Protein AF-A0A7X0NFR5-F1 (afdb_monomer_lite)

InterPro domains:
  IPR003369 Sec-independent protein translocase protein TatA/B/E [PF02416] (3-43)
  IPR006312 Sec-independent protein translocase protein TatA/E [MF_00236] (1-68)
  IPR006312 Sec-independent protein translocase protein TatA/E [TIGR01411] (3-46)

pLDDT: mean 75.39, std 19.13, range [46.5, 96.31]

Radius of gyration: 23.12 Å; chains: 1; bounding box: 79×42×38 Å

Sequence (72 aa):
MGGIGIWQLIIVAVIIILLFGTKKLRNLGSDLGSAVKGFKNSIGDDGEKKAIDEKKSVEEKVASTTEDKDKV

Foldseek 3Di:
DDDDDPVNVVVVVVVVCVVCPPVNCVVVCVVVVVVVVVVVCVVCVVPDDDDDPDDDDDDPDPPDPDDDDDDD

Structure (mmCIF, N/CA/C/O backbone):
data_AF-A0A7X0NFR5-F1
#
_entry.id   AF-A0A7X0NFR5-F1
#
loop_
_atom_site.group_PDB
_atom_site.id
_atom_site.type_symbol
_atom_site.label_atom_id
_atom_site.label_alt_id
_atom_site.label_comp_id
_atom_site.label_asym_id
_atom_site.label_entity_id
_atom_site.label_seq_id
_atom_site.pdbx_PDB_ins_code
_atom_site.Cartn_x
_atom_site.Cartn_y
_atom_site.Cartn_z
_atom_site.occupancy
_atom_site.B_iso_or_equiv
_atom_site.auth_seq_id
_atom_site.auth_comp_id
_atom_site.auth_asym_id
_atom_site.auth_atom_id
_atom_site.pdbx_PDB_model_num
ATOM 1 N N . MET A 1 1 ? 25.644 -9.890 4.371 1.00 58.25 1 MET A N 1
ATOM 2 C CA . MET A 1 1 ? 24.335 -10.401 3.911 1.00 58.25 1 MET A CA 1
ATOM 3 C C . MET A 1 1 ? 23.390 -9.207 3.848 1.00 58.25 1 MET A C 1
ATOM 5 O O . MET A 1 1 ? 22.918 -8.768 4.886 1.00 58.25 1 MET A O 1
ATOM 9 N N . GLY A 1 2 ? 23.282 -8.568 2.678 1.00 69.25 2 GLY A N 1
ATOM 10 C CA . GLY A 1 2 ? 22.607 -7.275 2.511 1.00 69.25 2 GLY A CA 1
ATOM 11 C C . GLY A 1 2 ? 21.097 -7.386 2.702 1.00 69.25 2 GLY A C 1
ATOM 12 O O . GLY A 1 2 ? 20.450 -8.179 2.025 1.00 69.25 2 GLY A O 1
ATOM 13 N N . GLY A 1 3 ? 20.554 -6.611 3.640 1.00 80.50 3 GLY A N 1
ATOM 14 C CA . GLY A 1 3 ? 19.116 -6.514 3.864 1.00 80.50 3 GLY A CA 1
ATOM 15 C C . GLY A 1 3 ? 18.411 -5.776 2.727 1.00 80.50 3 GLY A C 1
ATOM 16 O O . GLY A 1 3 ? 19.008 -4.966 2.017 1.00 80.50 3 GLY A O 1
ATOM 17 N N . ILE A 1 4 ? 17.119 -6.052 2.573 1.00 84.56 4 ILE A N 1
ATOM 18 C CA . ILE A 1 4 ? 16.235 -5.292 1.690 1.00 84.56 4 ILE A CA 1
ATOM 19 C C . ILE A 1 4 ? 16.114 -3.884 2.277 1.00 84.56 4 ILE A C 1
ATOM 21 O O . ILE A 1 4 ? 15.512 -3.690 3.331 1.00 84.56 4 ILE A O 1
ATOM 25 N N . GLY A 1 5 ? 16.741 -2.908 1.626 1.00 90.44 5 GLY A N 1
ATOM 26 C CA . GLY A 1 5 ? 16.665 -1.510 2.026 1.00 90.44 5 GLY A CA 1
ATOM 27 C C . GLY A 1 5 ? 15.384 -0.837 1.533 1.00 90.44 5 GLY A C 1
ATOM 28 O O . GLY A 1 5 ? 14.718 -1.296 0.600 1.00 90.44 5 GLY A O 1
ATOM 29 N N . ILE A 1 6 ? 15.064 0.305 2.146 1.00 92.19 6 ILE A N 1
ATOM 30 C CA . ILE A 1 6 ? 13.931 1.159 1.752 1.00 92.19 6 ILE A CA 1
ATOM 31 C C . ILE A 1 6 ? 13.986 1.501 0.251 1.00 92.19 6 ILE A C 1
ATOM 33 O O . ILE A 1 6 ? 12.955 1.509 -0.420 1.00 92.19 6 ILE A O 1
ATOM 37 N N . TRP A 1 7 ? 15.187 1.722 -0.296 1.00 92.06 7 TRP A N 1
ATOM 38 C CA . TRP A 1 7 ? 15.386 2.067 -1.707 1.00 92.06 7 TRP A CA 1
ATOM 39 C C . TRP A 1 7 ? 14.934 0.963 -2.669 1.00 92.06 7 TRP A C 1
ATOM 41 O O . TRP A 1 7 ? 14.331 1.251 -3.702 1.00 92.06 7 TRP A O 1
ATOM 51 N N . GLN A 1 8 ? 15.163 -0.302 -2.313 1.00 92.00 8 GLN A N 1
ATOM 52 C CA . GLN A 1 8 ? 14.719 -1.448 -3.101 1.00 92.00 8 GLN A CA 1
ATOM 53 C C . GLN A 1 8 ? 13.195 -1.600 -3.044 1.00 92.00 8 GLN A C 1
ATOM 55 O O . GLN A 1 8 ? 12.575 -1.890 -4.063 1.00 92.00 8 GLN A O 1
ATOM 60 N N . LEU A 1 9 ? 12.565 -1.349 -1.891 1.00 93.69 9 LEU A N 1
ATOM 61 C CA . LEU A 1 9 ? 11.104 -1.420 -1.777 1.00 93.69 9 LEU A CA 1
ATOM 62 C C . LEU A 1 9 ? 10.400 -0.376 -2.651 1.00 93.69 9 LEU A C 1
ATOM 64 O O . LEU A 1 9 ? 9.400 -0.704 -3.286 1.00 93.69 9 LEU A O 1
ATOM 68 N N . ILE A 1 10 ? 10.935 0.848 -2.748 1.00 94.81 10 ILE A N 1
ATOM 69 C CA . ILE A 1 10 ? 10.374 1.877 -3.638 1.00 94.81 10 ILE A CA 1
ATOM 70 C C . ILE A 1 10 ? 10.476 1.447 -5.104 1.00 94.81 10 ILE A C 1
ATOM 72 O O . ILE A 1 10 ? 9.490 1.560 -5.830 1.00 94.81 10 ILE A O 1
ATOM 76 N N . ILE A 1 11 ? 11.625 0.909 -5.537 1.00 94.88 11 ILE A N 1
ATOM 77 C CA . ILE A 1 11 ? 11.792 0.457 -6.928 1.00 94.88 11 ILE A CA 1
ATOM 78 C C . ILE A 1 11 ? 10.772 -0.637 -7.278 1.00 94.88 11 ILE A C 1
ATOM 80 O O . ILE A 1 11 ? 10.137 -0.584 -8.330 1.00 94.88 11 ILE A O 1
ATOM 84 N N . VAL A 1 12 ? 10.552 -1.591 -6.367 1.00 94.94 12 VAL A N 1
ATOM 85 C CA . VAL A 1 12 ? 9.577 -2.674 -6.552 1.00 94.94 12 VAL A CA 1
ATOM 86 C C . VAL A 1 12 ? 8.150 -2.124 -6.564 1.00 94.94 12 VAL A C 1
ATOM 88 O O . VAL A 1 12 ? 7.355 -2.503 -7.423 1.00 94.94 12 VAL A O 1
ATOM 91 N N . ALA A 1 13 ? 7.824 -1.192 -5.664 1.00 94.69 13 ALA A N 1
ATOM 92 C CA . ALA A 1 13 ? 6.508 -0.564 -5.613 1.00 94.69 13 ALA A CA 1
ATOM 93 C C . ALA A 1 13 ? 6.169 0.172 -6.920 1.00 94.69 13 ALA A C 1
ATOM 95 O O . ALA A 1 13 ? 5.053 0.039 -7.422 1.00 94.69 13 ALA A O 1
ATOM 96 N N . VAL A 1 14 ? 7.133 0.889 -7.510 1.00 96.06 14 VAL A N 1
ATOM 97 C CA . VAL A 1 14 ? 6.952 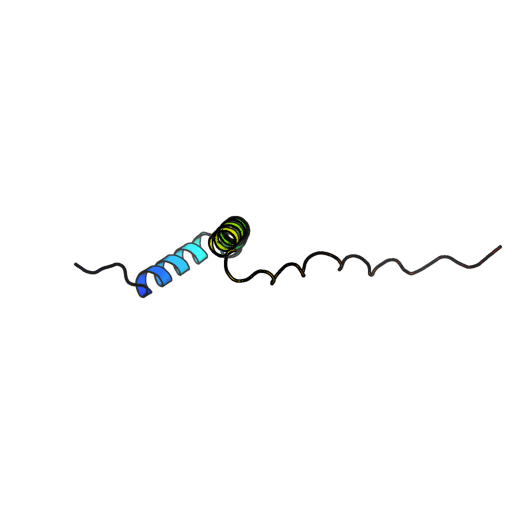1.564 -8.805 1.00 96.06 14 VAL A CA 1
ATOM 98 C C . VAL A 1 14 ? 6.640 0.554 -9.910 1.00 96.06 14 VAL A C 1
ATOM 100 O O . VAL A 1 14 ? 5.700 0.768 -10.675 1.00 96.06 14 VAL A O 1
ATOM 103 N N . ILE A 1 15 ? 7.359 -0.571 -9.968 1.00 96.31 15 ILE A N 1
ATOM 104 C CA . ILE A 1 15 ? 7.101 -1.626 -10.961 1.00 96.31 15 ILE A CA 1
ATOM 105 C C . ILE A 1 15 ? 5.684 -2.190 -10.797 1.00 96.31 15 ILE A C 1
ATOM 107 O O . ILE A 1 15 ? 4.953 -2.303 -11.778 1.00 96.31 15 ILE A O 1
ATOM 111 N N . ILE A 1 16 ? 5.254 -2.486 -9.567 1.00 95.56 16 ILE A N 1
ATOM 112 C CA . ILE A 1 16 ? 3.894 -2.978 -9.297 1.00 95.56 16 ILE A CA 1
ATOM 113 C C . ILE A 1 16 ? 2.845 -1.951 -9.746 1.00 95.56 16 ILE A C 1
ATOM 115 O O . ILE A 1 16 ? 1.872 -2.313 -10.408 1.00 95.56 16 ILE A O 1
ATOM 119 N N . ILE A 1 17 ? 3.045 -0.665 -9.447 1.00 94.56 17 ILE A N 1
ATOM 120 C CA . ILE A 1 17 ? 2.135 0.404 -9.878 1.00 94.56 17 ILE A CA 1
ATOM 121 C C . ILE A 1 17 ? 2.049 0.482 -11.406 1.00 94.56 17 ILE A C 1
ATOM 123 O O . ILE A 1 17 ? 0.956 0.686 -11.931 1.00 94.56 17 ILE A O 1
ATOM 127 N N . LEU A 1 18 ? 3.161 0.308 -12.124 1.00 95.50 18 LEU A N 1
ATOM 128 C CA . LEU A 1 18 ? 3.176 0.323 -13.588 1.00 95.50 18 LEU A CA 1
ATOM 129 C C . LEU A 1 18 ? 2.475 -0.902 -14.194 1.00 95.50 18 LEU A C 1
ATOM 131 O O . LEU A 1 18 ? 1.737 -0.751 -15.163 1.00 95.50 18 LEU A O 1
ATOM 135 N N . LEU A 1 19 ? 2.650 -2.093 -13.610 1.00 95.88 19 LEU A N 1
ATOM 136 C CA . LEU A 1 19 ? 2.025 -3.331 -14.096 1.00 95.88 19 LEU A CA 1
ATOM 137 C C . LEU A 1 19 ? 0.510 -3.356 -13.872 1.00 95.88 19 LEU A C 1
ATOM 139 O O . LEU A 1 19 ? -0.256 -3.721 -14.760 1.00 95.88 19 LEU A O 1
ATOM 143 N N . PHE A 1 20 ? 0.069 -2.981 -12.672 1.00 93.62 20 PHE A N 1
ATOM 144 C CA . PHE A 1 20 ? -1.344 -3.036 -12.294 1.00 93.62 20 PHE A CA 1
ATOM 145 C C . PHE A 1 20 ? -2.098 -1.736 -12.608 1.00 93.62 20 PHE A C 1
ATOM 147 O O . PHE A 1 20 ? -3.332 -1.731 -12.668 1.00 93.62 20 PHE A O 1
ATOM 154 N N . GLY A 1 21 ? -1.372 -0.638 -12.815 1.00 91.81 21 GLY A N 1
ATOM 155 C CA . GLY A 1 21 ? -1.912 0.707 -12.955 1.00 91.81 21 GLY A CA 1
ATOM 156 C C . GLY A 1 21 ? -2.368 1.309 -11.620 1.00 91.81 21 GLY A C 1
ATOM 157 O O . GLY A 1 21 ? -2.843 0.626 -10.707 1.00 91.81 21 GLY A O 1
ATOM 158 N N . THR A 1 22 ? -2.319 2.639 -11.520 1.00 91.50 22 THR A N 1
ATOM 159 C CA . THR A 1 22 ? -2.749 3.381 -10.318 1.00 91.50 22 THR A CA 1
ATOM 160 C C . THR A 1 22 ? -4.240 3.221 -10.018 1.00 91.50 22 THR A C 1
ATOM 162 O O . THR A 1 22 ? -4.643 3.277 -8.860 1.00 91.50 22 THR A O 1
ATOM 165 N N . LYS A 1 23 ? -5.079 2.977 -11.035 1.00 91.88 23 LYS A N 1
ATOM 166 C CA . LYS A 1 23 ? -6.539 2.855 -10.878 1.00 91.88 23 LYS A CA 1
ATOM 167 C C . LYS A 1 23 ? -6.944 1.599 -10.099 1.00 91.88 23 LYS A C 1
ATOM 169 O O . LYS A 1 23 ? -7.785 1.692 -9.208 1.00 91.88 23 LYS A O 1
ATOM 174 N N . LYS A 1 24 ? -6.332 0.442 -10.390 1.00 91.56 24 LYS A N 1
ATOM 175 C CA . LYS A 1 24 ? -6.589 -0.802 -9.640 1.00 91.56 24 LYS A CA 1
ATOM 176 C C . LYS A 1 24 ? -6.017 -0.718 -8.227 1.00 91.56 24 LYS A C 1
ATOM 178 O O . LYS A 1 24 ? -6.729 -1.044 -7.283 1.00 91.56 24 LYS A O 1
ATOM 183 N N . LEU A 1 25 ? -4.790 -0.210 -8.076 1.00 93.31 25 LEU A N 1
ATOM 184 C CA . LEU A 1 25 ? -4.179 -0.016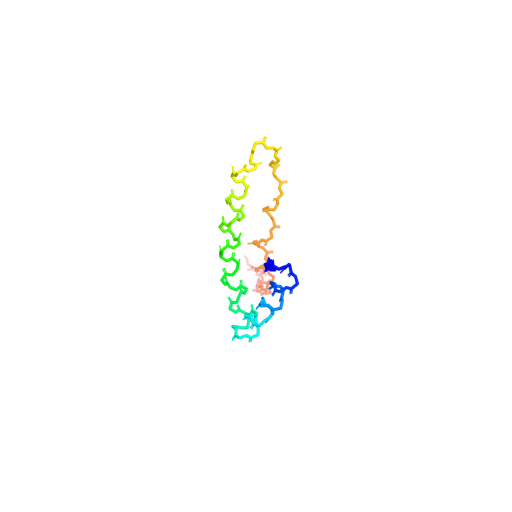 -6.758 1.00 93.31 25 LEU A CA 1
ATOM 185 C C . LEU A 1 25 ? -4.967 0.961 -5.883 1.00 93.31 25 LEU A C 1
ATOM 187 O O . LEU A 1 25 ? -5.091 0.720 -4.690 1.00 93.31 25 LEU A O 1
ATOM 191 N N . ARG A 1 26 ? -5.537 2.032 -6.450 1.00 91.62 26 ARG A N 1
ATOM 192 C CA . ARG A 1 26 ? -6.352 2.987 -5.688 1.00 91.62 26 ARG A CA 1
ATOM 193 C C . ARG A 1 26 ? -7.673 2.383 -5.230 1.00 91.62 26 ARG A C 1
ATOM 195 O O . ARG A 1 26 ? -8.061 2.619 -4.094 1.00 91.62 26 ARG A O 1
ATOM 202 N N . ASN A 1 27 ? -8.347 1.611 -6.083 1.00 91.19 27 ASN A N 1
ATOM 203 C CA . ASN A 1 27 ? -9.597 0.955 -5.700 1.00 91.19 27 ASN A CA 1
ATOM 204 C C . ASN A 1 27 ? -9.355 -0.071 -4.580 1.00 91.19 27 ASN A C 1
ATOM 206 O O . ASN A 1 27 ? -9.972 0.037 -3.529 1.00 91.19 27 ASN A O 1
ATOM 210 N N . LEU A 1 28 ? -8.386 -0.981 -4.747 1.00 93.25 28 LEU A N 1
ATOM 211 C CA . LEU A 1 28 ? -8.047 -1.962 -3.704 1.00 93.25 28 LEU A CA 1
ATOM 212 C C . LEU A 1 28 ? -7.463 -1.297 -2.446 1.00 93.25 28 LEU A C 1
ATOM 214 O O . LEU A 1 28 ? -7.760 -1.701 -1.325 1.00 93.25 28 LE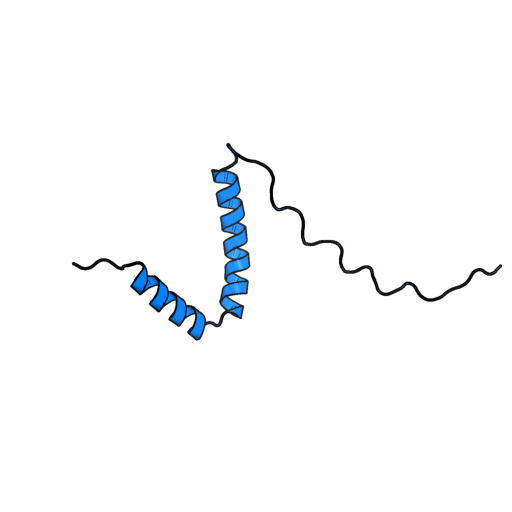U A O 1
ATOM 218 N N . GLY A 1 29 ? -6.634 -0.269 -2.620 1.00 92.50 29 GLY A N 1
ATOM 219 C CA . GLY A 1 29 ? -6.013 0.469 -1.525 1.00 92.50 29 GLY A CA 1
ATOM 220 C C . GLY A 1 29 ? -6.998 1.323 -0.730 1.00 92.50 29 GLY A C 1
ATOM 221 O O . GLY A 1 29 ? -6.784 1.518 0.459 1.00 92.50 29 GLY A O 1
ATOM 222 N N . SER A 1 30 ? -8.085 1.803 -1.340 1.00 92.31 30 SER A N 1
ATOM 223 C CA . SER A 1 30 ? -9.154 2.516 -0.631 1.00 92.31 30 SER A CA 1
ATOM 224 C C . SER A 1 30 ? -9.897 1.585 0.327 1.00 92.31 30 SER A C 1
ATOM 226 O O . SER A 1 30 ? -10.136 1.954 1.478 1.00 92.31 30 SER A O 1
ATOM 228 N N . ASP A 1 31 ? -10.205 0.365 -0.116 1.00 92.44 31 ASP A N 1
ATOM 229 C CA . ASP A 1 31 ? -10.928 -0.622 0.692 1.00 92.44 31 ASP A CA 1
ATOM 230 C C . ASP A 1 31 ? -10.042 -1.155 1.827 1.00 92.44 31 ASP A C 1
ATOM 232 O O . ASP A 1 31 ? -10.416 -1.101 3.001 1.00 92.44 31 ASP A O 1
ATOM 236 N N . LEU A 1 32 ? -8.812 -1.567 1.497 1.00 94.06 32 LEU A N 1
ATOM 237 C CA . LEU A 1 32 ? -7.824 -2.003 2.488 1.00 94.06 32 LEU A CA 1
ATOM 238 C C . LEU A 1 32 ? -7.430 -0.866 3.437 1.00 94.06 32 LEU A C 1
ATOM 240 O O . LEU A 1 32 ? -7.312 -1.069 4.642 1.00 94.06 32 LEU A O 1
ATOM 244 N N . GLY A 1 33 ? -7.261 0.347 2.915 1.00 91.38 33 GLY A N 1
ATOM 2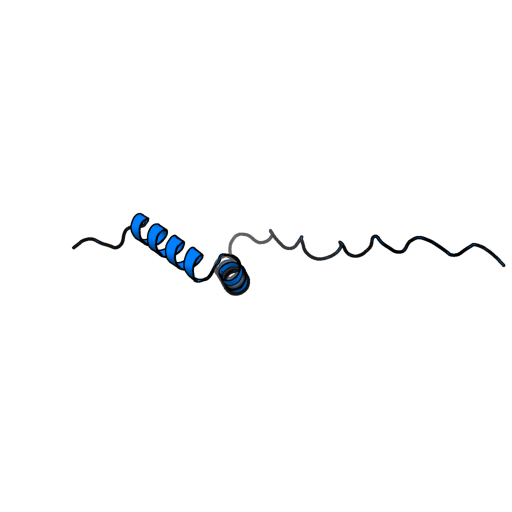45 C CA . GLY A 1 33 ? -6.908 1.526 3.699 1.00 91.38 33 GLY A CA 1
ATOM 246 C C . GLY A 1 33 ? -8.007 1.924 4.678 1.00 91.38 33 GLY A C 1
ATOM 247 O O . GLY A 1 33 ? -7.702 2.299 5.807 1.00 91.38 33 GLY A O 1
ATOM 248 N N . SER A 1 34 ? -9.278 1.788 4.293 1.00 91.06 34 SER A N 1
ATOM 249 C CA . SER A 1 34 ? -10.413 2.046 5.186 1.00 91.06 34 SER A CA 1
ATOM 250 C C . SER A 1 34 ? -10.473 1.029 6.329 1.00 91.06 34 SER A C 1
ATOM 252 O O . SER A 1 34 ? -10.651 1.421 7.484 1.00 91.06 34 SER A O 1
ATOM 254 N N . ALA A 1 35 ? -10.225 -0.253 6.040 1.00 92.88 35 ALA A N 1
ATOM 255 C CA . ALA A 1 35 ? -10.146 -1.302 7.057 1.00 92.88 35 ALA A CA 1
ATOM 256 C C . ALA A 1 35 ? -8.975 -1.076 8.033 1.00 92.88 35 ALA A C 1
ATOM 258 O O . ALA A 1 35 ? -9.153 -1.125 9.251 1.00 92.88 35 ALA A O 1
ATOM 259 N N . VAL A 1 36 ? -7.789 -0.743 7.513 1.00 92.25 36 VAL A N 1
ATOM 260 C CA . VAL A 1 36 ? -6.607 -0.435 8.333 1.00 92.25 36 VAL A CA 1
ATOM 261 C C . VAL A 1 36 ? -6.797 0.862 9.129 1.00 92.25 36 VAL A C 1
ATOM 263 O O . VAL A 1 36 ? -6.342 0.944 10.269 1.00 92.25 36 VAL A O 1
ATOM 266 N N . 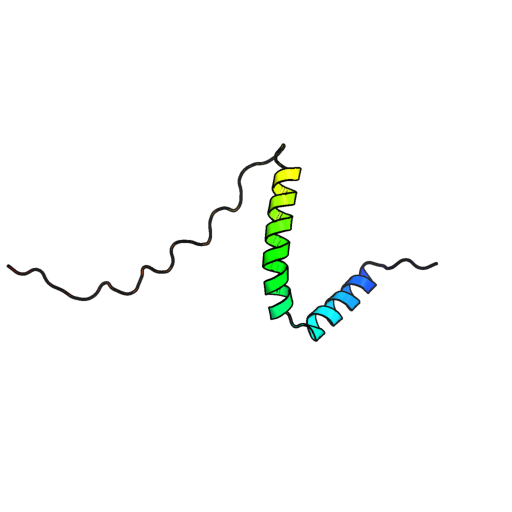LYS A 1 37 ? -7.500 1.868 8.586 1.00 88.31 37 LYS A N 1
ATOM 267 C CA . LYS A 1 37 ? -7.837 3.110 9.304 1.00 88.31 37 LYS A CA 1
ATOM 268 C C . LYS A 1 37 ? -8.737 2.824 10.504 1.00 88.31 37 LYS A C 1
ATOM 270 O O . LYS A 1 37 ? -8.448 3.324 11.585 1.00 88.31 37 LYS A O 1
ATOM 275 N N . GLY A 1 38 ? -9.772 1.999 10.337 1.00 87.44 38 GLY A N 1
ATOM 276 C CA . GLY A 1 38 ? -10.622 1.545 11.442 1.00 87.44 38 GLY A CA 1
ATOM 277 C C . GLY A 1 38 ? -9.826 0.789 12.506 1.00 87.44 38 GLY A C 1
ATOM 278 O O . GLY A 1 38 ? -9.920 1.121 13.682 1.00 87.44 38 GLY A O 1
ATOM 279 N N . PHE A 1 39 ? -8.956 -0.136 12.084 1.00 89.75 39 PHE A N 1
ATOM 280 C CA . PHE A 1 39 ? -8.072 -0.873 12.989 1.00 89.75 39 PHE A CA 1
ATOM 281 C C . PHE A 1 39 ? -7.132 0.052 13.776 1.00 89.75 39 PHE A C 1
ATOM 283 O O . PHE A 1 39 ? -7.047 -0.061 14.995 1.00 89.75 39 PHE A O 1
ATOM 290 N N . LYS A 1 40 ? -6.472 1.013 13.110 1.00 85.88 40 LYS A N 1
ATOM 291 C CA . LYS A 1 40 ? -5.599 1.998 13.772 1.00 85.88 40 LYS A CA 1
ATOM 292 C C . LYS A 1 40 ? -6.381 2.878 14.743 1.00 85.88 40 LYS A C 1
ATOM 294 O O . LYS A 1 40 ? -5.886 3.174 15.823 1.00 85.88 40 LYS A O 1
ATOM 299 N N . ASN A 1 41 ? -7.583 3.297 14.359 1.00 85.50 41 ASN A N 1
ATOM 300 C CA . ASN A 1 41 ? -8.433 4.106 15.219 1.00 85.50 41 ASN A CA 1
ATOM 301 C C . ASN A 1 41 ? -8.817 3.329 16.480 1.00 85.50 41 ASN A C 1
ATOM 303 O O . ASN A 1 41 ? -8.679 3.876 17.558 1.00 85.50 41 ASN A O 1
ATOM 307 N N . SER A 1 42 ? -9.198 2.054 16.369 1.00 81.75 42 SER A N 1
ATOM 308 C CA . SER A 1 42 ? -9.519 1.213 17.530 1.00 81.75 42 SER A CA 1
ATOM 309 C C . SER A 1 42 ? -8.304 0.878 18.398 1.00 81.75 42 SER A C 1
ATOM 311 O O . SER A 1 42 ? -8.450 0.756 19.607 1.00 81.75 42 SER A O 1
ATOM 313 N N . ILE A 1 43 ? -7.111 0.746 17.806 1.00 84.00 43 ILE A N 1
ATOM 314 C CA . ILE A 1 43 ? -5.867 0.495 18.554 1.00 84.00 43 ILE A CA 1
ATOM 315 C C . ILE A 1 43 ? -5.347 1.758 19.269 1.00 84.00 43 ILE A C 1
ATOM 317 O O . ILE A 1 43 ? -4.586 1.643 20.223 1.00 84.00 43 ILE A O 1
ATOM 321 N N . GLY A 1 44 ? -5.720 2.952 18.790 1.00 74.31 44 GLY A N 1
ATOM 322 C CA . GLY A 1 44 ? -5.270 4.256 19.297 1.00 74.31 44 GLY A CA 1
ATOM 323 C C . GLY A 1 44 ? -6.348 5.073 20.023 1.00 74.31 44 GLY A C 1
ATOM 324 O O . GLY A 1 44 ? -6.106 6.235 20.345 1.00 74.31 44 GLY A O 1
ATOM 325 N N . ASP A 1 45 ? -7.528 4.492 20.266 1.00 63.50 45 ASP A N 1
ATOM 326 C CA . ASP A 1 45 ? -8.715 5.185 20.799 1.00 63.50 45 ASP A CA 1
ATOM 327 C C . ASP A 1 45 ? -8.635 5.530 22.299 1.00 63.50 45 ASP A C 1
ATOM 329 O O . ASP A 1 45 ? -9.516 6.220 22.808 1.00 63.50 45 ASP A O 1
ATOM 333 N N . ASP A 1 46 ? -7.582 5.106 23.009 1.00 59.06 46 ASP A N 1
ATOM 334 C CA . ASP A 1 46 ? -7.321 5.526 24.397 1.00 59.06 46 ASP A CA 1
ATOM 335 C C . ASP A 1 46 ? -6.754 6.963 24.503 1.00 59.06 46 ASP A C 1
ATOM 337 O O . ASP A 1 46 ? -6.582 7.472 25.609 1.00 59.06 46 ASP A O 1
ATOM 341 N N . GLY A 1 47 ? -6.464 7.644 23.381 1.00 55.12 47 GLY A N 1
ATOM 342 C CA . GLY A 1 47 ? -5.766 8.939 23.385 1.00 55.12 47 GLY A CA 1
ATOM 343 C C . GLY A 1 47 ? -6.489 10.131 22.753 1.00 55.12 47 GLY A C 1
ATOM 344 O O . GLY A 1 47 ? -6.524 11.201 23.352 1.00 55.12 47 GLY A O 1
ATOM 345 N N . GLU A 1 48 ? -7.038 10.015 21.540 1.00 58.47 48 GLU A N 1
ATOM 346 C CA . GLU A 1 48 ? -7.406 11.210 20.757 1.00 58.47 48 GLU A CA 1
ATOM 347 C C . GLU A 1 48 ? -8.597 10.949 19.821 1.00 58.47 48 GLU A C 1
ATOM 349 O O . GLU A 1 48 ? -8.450 10.570 18.658 1.00 58.47 48 GLU A O 1
ATOM 354 N N . LYS A 1 49 ? -9.818 11.177 20.319 1.00 55.91 49 LYS A N 1
ATOM 355 C CA . LYS A 1 49 ? -11.036 11.171 19.495 1.00 55.91 49 LYS A CA 1
ATOM 356 C C . LYS A 1 49 ? -11.245 12.513 18.796 1.00 55.91 49 LYS A C 1
ATOM 358 O O . LYS A 1 49 ? -11.205 13.556 19.438 1.00 55.91 49 LYS A O 1
ATOM 363 N N . LYS A 1 50 ? -11.671 12.413 17.530 1.00 54.12 50 LYS A N 1
ATOM 364 C CA . LYS A 1 50 ? -12.261 13.436 16.635 1.00 54.12 50 LYS A CA 1
ATOM 365 C C . LYS A 1 50 ? -11.305 14.132 15.666 1.00 54.12 50 LYS A C 1
ATOM 367 O O . LYS A 1 50 ? -10.972 15.299 15.822 1.00 54.12 50 LYS A O 1
ATOM 372 N N . ALA A 1 51 ? -11.055 13.481 14.539 1.00 55.56 51 ALA A N 1
ATOM 373 C CA . ALA A 1 51 ? -11.041 14.184 13.262 1.00 55.56 51 ALA A CA 1
ATOM 374 C C . ALA A 1 51 ? -11.403 13.203 12.145 1.00 55.56 51 ALA A C 1
ATOM 376 O O . ALA A 1 51 ? -11.007 12.040 12.180 1.00 55.56 51 ALA A O 1
ATOM 377 N N . ILE A 1 52 ? -12.047 13.716 11.099 1.00 52.75 52 ILE A N 1
ATOM 378 C CA . ILE A 1 52 ? -12.326 13.046 9.822 1.00 52.75 52 ILE A CA 1
ATOM 379 C C . ILE A 1 52 ? -13.644 12.243 9.783 1.00 52.75 52 ILE A C 1
ATOM 381 O O . ILE A 1 52 ? -13.653 11.083 9.376 1.00 52.75 52 ILE A O 1
ATOM 385 N N . ASP A 1 53 ? -14.757 12.894 10.126 1.00 53.66 53 ASP A N 1
ATOM 386 C CA . ASP A 1 53 ? -16.086 12.549 9.593 1.00 53.66 53 ASP A CA 1
ATOM 387 C C . ASP A 1 53 ? -16.768 13.816 9.053 1.00 53.66 53 ASP A C 1
ATOM 389 O O . ASP A 1 53 ? -17.727 14.307 9.615 1.00 53.66 53 ASP A O 1
ATOM 393 N N . GLU A 1 54 ? -16.203 14.416 8.004 1.00 54.41 54 GLU A N 1
ATOM 394 C CA . GLU A 1 54 ? -16.888 15.418 7.174 1.00 54.41 54 GLU A CA 1
ATOM 395 C C . GLU A 1 54 ? -16.192 15.463 5.811 1.00 54.41 54 GLU A C 1
ATOM 397 O O . GLU A 1 54 ? -15.156 16.107 5.669 1.00 54.41 54 GLU A O 1
ATOM 402 N N . LYS A 1 55 ? -16.701 14.714 4.824 1.00 51.69 55 LYS A N 1
ATOM 403 C CA . LYS A 1 55 ? -16.613 15.021 3.37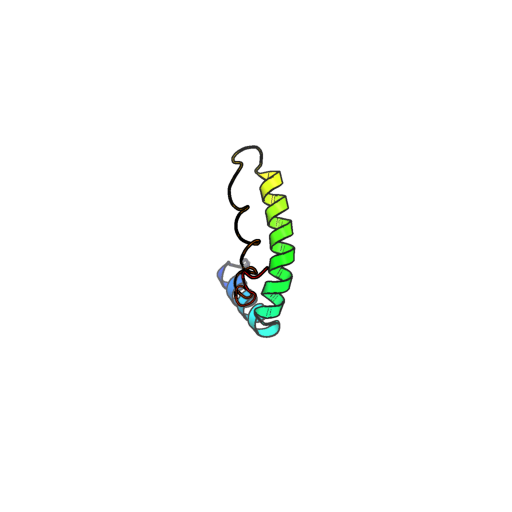5 1.00 51.69 55 LYS A CA 1
ATOM 404 C C . LYS A 1 55 ? -17.159 13.869 2.527 1.00 51.69 55 LYS A C 1
ATOM 406 O O . LYS A 1 55 ? -16.428 13.312 1.714 1.00 51.69 55 LYS A O 1
ATOM 411 N N . LYS A 1 56 ? -18.436 13.491 2.682 1.00 48.22 56 LYS A N 1
ATOM 412 C CA . LYS A 1 56 ? -19.177 12.854 1.571 1.00 48.22 56 LYS A CA 1
ATOM 413 C C . LYS A 1 56 ? -20.691 12.742 1.782 1.00 48.22 56 LYS A C 1
ATOM 415 O O . LYS A 1 56 ? -21.267 11.671 1.647 1.00 48.22 56 LYS A O 1
ATOM 420 N N . SER A 1 57 ? -21.359 13.845 2.065 1.00 49.69 57 SER A N 1
ATOM 421 C CA . SER A 1 57 ? -22.771 13.968 1.707 1.00 49.69 57 SER A CA 1
ATOM 422 C C . SER A 1 57 ? -23.056 15.447 1.508 1.00 49.69 57 SER A C 1
ATOM 424 O O . SER A 1 57 ? -22.475 16.261 2.214 1.00 49.69 57 SER A O 1
ATOM 426 N N . VAL A 1 58 ? -23.913 15.786 0.551 1.00 49.59 58 VAL A N 1
ATOM 427 C CA . VAL A 1 58 ? -24.256 17.152 0.111 1.00 49.59 58 VAL A CA 1
ATOM 428 C C . VAL A 1 58 ? -23.306 17.774 -0.926 1.00 49.59 58 VAL A C 1
ATOM 430 O O . VAL A 1 58 ? -22.690 18.801 -0.692 1.00 49.59 58 VAL A O 1
ATOM 433 N N . GLU A 1 59 ? -23.266 17.196 -2.129 1.00 49.75 59 GLU A N 1
ATOM 434 C CA . GLU A 1 59 ? -23.194 18.004 -3.362 1.00 49.75 59 GLU A CA 1
ATOM 435 C C . GLU A 1 59 ? -23.914 17.273 -4.512 1.00 49.75 59 GLU A C 1
ATOM 437 O O . GLU A 1 59 ? -23.352 16.948 -5.547 1.00 49.75 59 GLU A O 1
ATOM 442 N N . GLU A 1 60 ? -25.190 16.954 -4.289 1.00 48.31 60 GLU A N 1
ATOM 443 C CA . GLU A 1 60 ? -26.156 16.631 -5.348 1.00 48.31 60 GLU A CA 1
ATOM 444 C C . GLU A 1 60 ? -27.488 17.298 -4.971 1.00 48.31 60 GLU A C 1
ATOM 446 O O . GLU A 1 60 ? -28.477 16.654 -4.635 1.00 48.31 60 GLU A O 1
ATOM 451 N N . LYS A 1 61 ? -27.482 18.634 -4.870 1.00 48.69 61 LYS A N 1
ATOM 452 C CA . LYS A 1 61 ? -28.710 19.420 -4.654 1.00 48.69 61 LYS A CA 1
ATOM 453 C C . LYS A 1 61 ? -28.656 20.823 -5.267 1.00 48.69 61 LYS A C 1
ATOM 455 O O . LYS A 1 61 ? -29.149 21.776 -4.675 1.00 48.69 61 LYS A O 1
ATOM 460 N N . VAL A 1 62 ? -28.060 20.959 -6.453 1.00 52.09 62 VAL A N 1
ATOM 461 C CA . VAL A 1 62 ? -28.082 22.214 -7.229 1.00 52.09 62 VAL A CA 1
ATOM 462 C C . VAL A 1 62 ? -28.284 21.905 -8.717 1.00 52.09 62 VAL A C 1
ATOM 464 O O . VAL A 1 62 ? -27.361 22.040 -9.506 1.00 52.09 62 VAL A O 1
ATOM 467 N N . ALA A 1 63 ? -29.475 21.425 -9.093 1.00 50.31 63 ALA A N 1
ATOM 468 C CA . ALA A 1 63 ? -29.992 21.463 -10.472 1.00 50.31 63 ALA A CA 1
ATOM 469 C C . ALA A 1 63 ? -31.464 20.998 -10.525 1.00 50.31 63 ALA A C 1
ATOM 471 O O . ALA A 1 63 ? -31.764 19.922 -11.031 1.00 50.31 63 ALA A O 1
ATOM 472 N N . SER A 1 64 ? -32.388 21.766 -9.938 1.00 48.84 64 SER A N 1
ATOM 473 C CA . SER A 1 64 ? -33.818 21.799 -10.330 1.00 48.84 64 SER A CA 1
ATOM 474 C C . SER A 1 64 ? -34.591 22.844 -9.513 1.00 48.84 64 SER A C 1
ATOM 476 O O . SER A 1 64 ? -35.605 22.557 -8.887 1.00 48.84 64 SER A O 1
ATOM 478 N N . THR A 1 65 ? -34.106 24.088 -9.528 1.00 48.03 65 THR A N 1
ATOM 479 C CA . THR A 1 65 ? -34.947 25.259 -9.237 1.00 48.03 65 THR A CA 1
ATOM 480 C C . THR A 1 65 ? -35.090 26.052 -10.526 1.00 48.03 65 THR A C 1
ATOM 482 O O . THR A 1 65 ? -34.350 27.003 -10.745 1.00 48.03 65 THR A O 1
ATOM 485 N N . THR A 1 66 ? -36.025 25.637 -11.375 1.00 51.22 66 THR A N 1
ATOM 486 C CA . THR A 1 66 ? -36.679 26.475 -12.388 1.00 51.22 66 THR A CA 1
ATOM 487 C C . THR A 1 66 ? -38.031 25.836 -12.716 1.00 51.22 66 THR A C 1
ATOM 489 O O . THR A 1 66 ? -38.054 24.668 -13.086 1.00 51.22 66 THR A O 1
ATOM 492 N N . GLU A 1 67 ? -39.100 26.637 -12.596 1.00 55.44 67 GLU A N 1
ATOM 493 C CA . GLU A 1 67 ? -40.467 26.432 -13.127 1.00 55.44 67 GLU A CA 1
ATOM 494 C C . GLU A 1 67 ? -41.450 25.593 -12.274 1.00 55.44 67 GLU A C 1
ATOM 496 O O . GLU A 1 67 ? -41.515 24.378 -12.393 1.00 55.44 67 GLU A O 1
ATOM 501 N N . ASP A 1 68 ? -42.284 26.228 -11.436 1.00 49.84 68 ASP A N 1
ATOM 502 C CA . ASP A 1 68 ? -43.634 26.656 -11.854 1.00 49.84 68 ASP A CA 1
ATOM 503 C C . ASP A 1 68 ? -44.337 27.522 -10.782 1.00 49.84 68 ASP A C 1
ATOM 505 O O . ASP A 1 68 ? -43.997 27.515 -9.600 1.00 49.84 68 ASP A O 1
ATOM 509 N N . LYS A 1 69 ? -45.248 28.357 -11.274 1.00 54.47 69 LYS A N 1
ATOM 510 C CA . LYS A 1 69 ? -45.742 29.634 -10.760 1.00 54.47 69 LYS A CA 1
ATOM 511 C C . LYS A 1 69 ? -46.719 29.572 -9.584 1.00 54.47 69 LYS A C 1
ATOM 513 O O . LYS A 1 69 ? -47.652 28.779 -9.561 1.00 54.47 69 LYS A O 1
ATOM 518 N N . ASP A 1 70 ? -46.629 30.619 -8.763 1.00 57.47 70 ASP A N 1
ATOM 519 C CA . ASP A 1 70 ? -47.775 31.394 -8.273 1.00 57.47 70 ASP A CA 1
ATOM 520 C C . ASP A 1 70 ? -48.907 31.498 -9.320 1.00 57.47 70 ASP A C 1
ATOM 522 O O . ASP A 1 70 ? -48.829 32.312 -10.249 1.00 57.47 70 ASP A O 1
ATOM 526 N N . LYS A 1 71 ? -49.987 30.722 -9.165 1.00 53.34 71 LYS A N 1
ATOM 527 C CA . LYS A 1 71 ? -51.342 31.167 -9.523 1.00 53.34 71 LYS A CA 1
ATOM 528 C C . LYS A 1 71 ? -52.440 30.258 -8.953 1.00 53.34 71 LYS A C 1
ATOM 530 O O . LYS A 1 71 ? -52.384 29.046 -9.132 1.00 53.34 71 LYS A O 1
ATOM 535 N N . VAL A 1 72 ? -53.493 30.943 -8.488 1.00 46.50 72 VAL A N 1
ATOM 536 C CA . VAL A 1 72 ? -54.869 30.533 -8.121 1.00 46.50 72 VAL A CA 1
ATOM 537 C C . VAL A 1 72 ? -55.116 30.401 -6.623 1.00 46.50 72 VAL A C 1
ATOM 539 O O . VAL A 1 72 ? -54.621 29.444 -5.999 1.00 46.50 72 VAL A O 1
#

Organism: NCBI:txid1230533

Secondary structure (DSSP, 8-state):
-----HHHHHHHHHHHHHHHHHHHHHHHHHHHHHHHHHHHHHHSTTT-------SSS--S--S---------